Protein AF-A0A6L3EK97-F1 (afdb_monomer_lite)

Sequence (74 aa):
NNEYSIKDVTNNEVVTRLNASAASVYALCDGRRSIEEVVDLLVERFPGDASAIRAQVPKTIKALEDRGFLRRQV

pLDDT: mean 79.52, std 13.93, range [41.03, 92.44]

Foldseek 3Di:
DDDDDDDPPPDPDDDDDDDPVLVLLLVVPPQPDDLVRSLVVVCVVPVVCSVVSVVVSVVSVVVCVVVVNDDHDD

Structure (mmCIF, N/CA/C/O backbone):
data_AF-A0A6L3EK97-F1
#
_entry.id   AF-A0A6L3EK97-F1
#
loop_
_atom_site.group_PDB
_atom_site.id
_atom_site.type_symbol
_atom_site.label_atom_id
_atom_site.label_alt_id
_atom_site.label_comp_id
_atom_site.label_asym_id
_atom_site.label_entity_id
_atom_site.label_seq_id
_atom_site.pdbx_PDB_ins_code
_atom_site.Cartn_x
_atom_site.Cartn_y
_atom_site.Cartn_z
_atom_site.occupancy
_atom_site.B_iso_or_equiv
_atom_site.auth_seq_id
_atom_site.auth_comp_id
_atom_site.auth_asym_id
_atom_site.auth_atom_id
_atom_site.pdbx_PDB_model_num
ATOM 1 N N . ASN A 1 1 ? 24.002 -0.396 5.114 1.00 41.97 1 ASN A N 1
ATOM 2 C CA . ASN A 1 1 ? 24.536 -0.365 3.737 1.00 41.97 1 ASN A CA 1
ATOM 3 C C . ASN A 1 1 ? 25.017 -1.748 3.345 1.00 41.97 1 ASN A C 1
ATOM 5 O O . ASN A 1 1 ? 26.176 -2.048 3.569 1.00 41.97 1 ASN A O 1
ATOM 9 N N . ASN A 1 2 ? 24.112 -2.602 2.865 1.00 41.03 2 ASN A N 1
ATOM 10 C CA . ASN A 1 2 ? 24.460 -3.763 2.040 1.00 41.03 2 ASN A CA 1
ATOM 11 C C . ASN A 1 2 ? 23.173 -4.294 1.396 1.00 41.03 2 ASN A C 1
ATOM 13 O O . ASN A 1 2 ? 22.471 -5.133 1.957 1.00 41.03 2 ASN A O 1
ATOM 17 N N . GLU A 1 3 ? 22.819 -3.725 0.246 1.00 47.50 3 GLU A N 1
ATOM 18 C CA . GLU A 1 3 ? 21.808 -4.294 -0.642 1.00 47.50 3 GLU A CA 1
ATOM 19 C C . GLU A 1 3 ? 22.495 -5.371 -1.484 1.00 47.50 3 GLU A C 1
ATOM 21 O O . GLU A 1 3 ? 23.263 -5.075 -2.398 1.00 47.50 3 GLU A O 1
ATOM 26 N N . TYR A 1 4 ? 22.268 -6.636 -1.140 1.00 51.22 4 TYR A N 1
ATOM 27 C CA . TYR A 1 4 ? 22.701 -7.758 -1.965 1.00 51.22 4 TYR A CA 1
ATOM 28 C C . TYR A 1 4 ? 21.751 -7.872 -3.160 1.00 51.22 4 TYR A C 1
ATOM 30 O O . TYR A 1 4 ? 20.617 -8.323 -3.019 1.00 51.22 4 TYR A O 1
ATOM 38 N N . SER A 1 5 ? 22.210 -7.439 -4.334 1.00 53.91 5 SER A N 1
ATOM 39 C CA . SER A 1 5 ? 21.533 -7.700 -5.607 1.00 53.91 5 SER A CA 1
ATOM 40 C C . SER A 1 5 ? 21.959 -9.074 -6.117 1.00 53.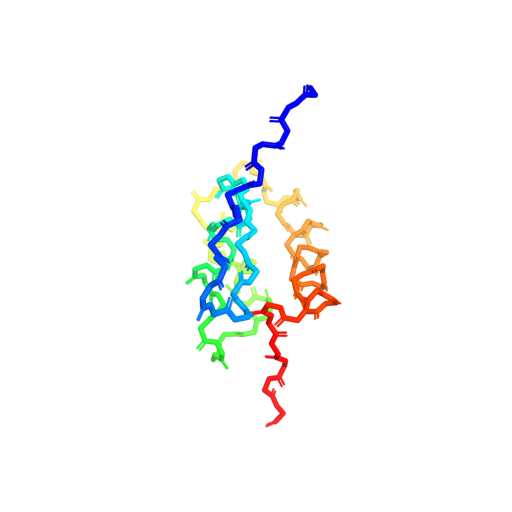91 5 SER A C 1
ATOM 42 O O . SER A 1 5 ? 23.108 -9.257 -6.521 1.00 53.91 5 SER A O 1
ATOM 44 N N . ILE A 1 6 ? 21.047 -10.044 -6.085 1.00 59.91 6 ILE A N 1
ATOM 45 C CA . ILE A 1 6 ? 21.229 -11.316 -6.788 1.00 59.91 6 ILE A CA 1
ATOM 46 C C . ILE A 1 6 ? 21.098 -11.013 -8.283 1.00 59.91 6 ILE A C 1
ATOM 48 O O . ILE A 1 6 ? 20.035 -10.602 -8.739 1.00 59.91 6 ILE A O 1
ATOM 52 N N . LYS A 1 7 ? 22.195 -11.156 -9.033 1.00 52.97 7 LYS A N 1
ATOM 53 C CA . LYS A 1 7 ? 22.186 -11.092 -10.498 1.00 52.97 7 LYS A CA 1
ATOM 54 C C . LYS A 1 7 ? 21.931 -12.499 -11.031 1.00 52.97 7 LYS A C 1
ATOM 56 O O . LYS A 1 7 ? 22.881 -13.259 -11.197 1.00 52.97 7 LYS A O 1
ATOM 61 N N . ASP A 1 8 ? 20.669 -12.840 -11.268 1.00 54.16 8 ASP A N 1
ATOM 62 C CA . ASP A 1 8 ? 20.350 -13.933 -12.186 1.00 54.16 8 ASP A CA 1
ATOM 63 C C . ASP A 1 8 ? 20.561 -13.412 -13.616 1.00 54.16 8 ASP A C 1
ATOM 65 O O . ASP A 1 8 ? 20.061 -12.345 -13.973 1.00 54.16 8 ASP A O 1
ATOM 69 N N . VAL A 1 9 ? 21.405 -14.088 -14.397 1.00 59.72 9 VAL A N 1
ATOM 70 C CA . VAL A 1 9 ? 21.914 -13.600 -15.696 1.00 59.72 9 VAL A CA 1
ATOM 71 C C . VAL A 1 9 ? 21.155 -14.240 -16.866 1.00 59.72 9 VAL A C 1
ATOM 73 O O . VAL A 1 9 ? 21.683 -14.340 -17.971 1.00 59.72 9 VAL A O 1
ATOM 76 N N . THR A 1 10 ? 19.917 -14.687 -16.640 1.00 58.62 10 THR A N 1
ATOM 77 C CA . THR A 1 10 ? 19.187 -15.497 -17.632 1.00 58.62 10 THR A CA 1
ATOM 78 C C . THR A 1 10 ? 17.746 -15.080 -17.909 1.00 58.62 10 THR A C 1
ATOM 80 O O . THR A 1 10 ? 17.137 -15.611 -18.831 1.00 58.62 10 THR A O 1
ATOM 83 N N . ASN A 1 11 ? 17.226 -14.059 -17.232 1.00 53.12 11 ASN A N 1
ATOM 84 C CA . ASN A 1 11 ? 15.980 -13.388 -17.598 1.00 53.12 11 ASN A CA 1
ATOM 85 C C . ASN A 1 11 ? 16.076 -11.910 -17.212 1.00 53.12 11 ASN A C 1
ATOM 87 O O . ASN A 1 11 ? 16.775 -11.553 -16.268 1.00 53.12 11 ASN A O 1
ATOM 91 N N . ASN A 1 12 ? 15.385 -11.026 -17.930 1.00 53.81 12 ASN A N 1
ATOM 92 C CA . ASN A 1 12 ? 15.365 -9.582 -17.663 1.00 53.81 12 ASN A CA 1
ATOM 93 C C . ASN A 1 12 ? 14.507 -9.246 -16.417 1.00 53.81 12 ASN A C 1
ATOM 95 O O . ASN A 1 12 ? 13.654 -8.359 -16.449 1.00 53.81 12 ASN A O 1
ATOM 99 N N . GLU A 1 13 ? 14.680 -10.015 -15.343 1.00 61.34 13 GLU A N 1
ATOM 100 C CA . GLU A 1 13 ? 13.897 -9.985 -14.115 1.00 61.34 13 GLU A CA 1
ATOM 101 C C . GLU A 1 13 ? 14.583 -9.086 -13.083 1.00 61.34 13 GLU A C 1
ATOM 103 O O . GLU A 1 13 ? 15.662 -9.376 -12.569 1.00 61.34 13 GLU A O 1
ATOM 108 N N . VAL A 1 14 ? 13.945 -7.957 -12.772 1.00 66.06 14 VAL A N 1
ATOM 109 C CA . VAL A 1 14 ? 14.399 -7.037 -11.725 1.00 66.06 14 VAL A CA 1
ATOM 110 C C . VAL A 1 14 ? 13.744 -7.438 -10.406 1.00 66.06 14 VAL A C 1
ATOM 112 O O . VAL A 1 14 ? 12.546 -7.236 -10.210 1.00 66.06 14 VAL A O 1
ATOM 115 N N . VAL A 1 15 ? 14.533 -7.975 -9.475 1.00 70.50 15 VAL A N 1
ATOM 116 C CA . VAL A 1 15 ? 14.061 -8.323 -8.126 1.00 70.50 15 VAL A CA 1
ATOM 117 C C . VAL A 1 15 ? 14.173 -7.102 -7.211 1.00 70.50 15 VAL A C 1
ATOM 119 O O . VAL A 1 15 ? 15.264 -6.589 -6.983 1.00 70.50 15 VAL A O 1
ATOM 122 N N . THR A 1 16 ? 13.046 -6.632 -6.663 1.00 75.38 16 THR A N 1
ATOM 123 C CA . THR A 1 16 ? 13.005 -5.508 -5.708 1.00 75.38 16 THR A CA 1
ATOM 124 C C . THR A 1 16 ? 12.517 -5.963 -4.343 1.00 75.38 16 THR A C 1
ATOM 126 O O . THR A 1 16 ? 11.478 -6.609 -4.217 1.00 75.38 16 THR A O 1
ATOM 129 N N . ARG A 1 17 ? 13.254 -5.591 -3.294 1.00 78.81 17 ARG A N 1
ATOM 130 C CA . ARG A 1 17 ? 12.901 -5.924 -1.914 1.00 78.81 17 ARG A CA 1
ATOM 131 C C . ARG A 1 17 ? 11.917 -4.898 -1.351 1.00 78.81 17 ARG A C 1
ATOM 133 O O . ARG A 1 17 ? 12.251 -3.724 -1.209 1.00 78.81 17 ARG A O 1
ATOM 140 N N . LEU A 1 18 ? 10.718 -5.351 -0.991 1.00 77.62 18 LEU A N 1
ATOM 141 C CA . LEU A 1 18 ? 9.727 -4.548 -0.272 1.00 77.62 18 LEU A CA 1
ATOM 142 C C . LEU A 1 18 ? 9.887 -4.732 1.242 1.00 77.62 18 LEU A C 1
ATOM 144 O O . LEU A 1 18 ? 10.212 -5.820 1.719 1.00 77.62 18 LEU A O 1
ATOM 148 N N . ASN A 1 19 ? 9.654 -3.664 2.007 1.00 78.69 19 ASN A N 1
ATOM 149 C CA . ASN A 1 19 ? 9.470 -3.784 3.453 1.00 78.69 19 ASN A CA 1
ATOM 150 C C . ASN A 1 19 ? 8.064 -4.341 3.761 1.00 78.69 19 ASN A C 1
ATOM 152 O O . ASN A 1 19 ? 7.211 -4.416 2.877 1.00 78.69 19 ASN A O 1
ATOM 156 N N . ALA A 1 20 ? 7.819 -4.740 5.013 1.00 79.44 20 ALA A N 1
ATOM 157 C CA . ALA A 1 20 ? 6.581 -5.425 5.393 1.00 79.44 20 ALA A CA 1
ATOM 158 C C . ALA A 1 20 ? 5.307 -4.623 5.060 1.00 79.44 20 ALA A C 1
ATOM 160 O O . ALA A 1 20 ? 4.339 -5.191 4.565 1.00 79.44 20 ALA A O 1
ATOM 161 N N . SER A 1 21 ? 5.310 -3.303 5.270 1.00 79.75 21 SER A N 1
ATOM 162 C CA . SER A 1 21 ? 4.153 -2.454 4.965 1.00 79.75 21 SER A CA 1
ATOM 163 C C . SER A 1 21 ? 3.928 -2.292 3.461 1.00 79.75 21 SER A C 1
ATOM 165 O O . SER A 1 21 ? 2.795 -2.416 3.001 1.00 79.75 21 SER A O 1
ATOM 167 N N . ALA A 1 22 ? 4.986 -2.084 2.674 1.00 76.50 22 ALA A N 1
ATOM 168 C CA . ALA A 1 22 ? 4.879 -1.998 1.219 1.00 76.50 22 ALA A CA 1
ATOM 169 C C . ALA A 1 22 ? 4.443 -3.330 0.587 1.00 76.50 22 ALA A C 1
ATOM 171 O O . ALA A 1 22 ? 3.688 -3.317 -0.382 1.00 76.50 22 ALA A O 1
ATOM 172 N N . ALA A 1 23 ? 4.862 -4.467 1.151 1.00 82.19 23 ALA A N 1
ATOM 173 C CA . ALA A 1 23 ? 4.408 -5.788 0.720 1.00 82.19 23 ALA A CA 1
ATOM 174 C C . ALA A 1 23 ? 2.903 -5.983 0.967 1.00 82.19 23 ALA A C 1
ATOM 176 O O . ALA A 1 23 ? 2.199 -6.460 0.080 1.00 82.19 23 ALA A O 1
ATOM 177 N N . SER A 1 24 ? 2.395 -5.550 2.127 1.00 83.88 24 SER A N 1
ATOM 178 C CA . SER A 1 24 ? 0.957 -5.581 2.420 1.00 83.88 24 SER A CA 1
ATOM 179 C C . SER A 1 24 ? 0.154 -4.705 1.459 1.00 83.88 24 SER A C 1
ATOM 181 O O . SER A 1 24 ? -0.871 -5.150 0.960 1.00 83.88 24 SER A O 1
ATOM 183 N N . VAL A 1 25 ? 0.627 -3.491 1.149 1.00 84.25 25 VAL A N 1
ATOM 184 C CA . VAL A 1 25 ? -0.025 -2.619 0.154 1.00 84.25 25 VAL A CA 1
ATOM 185 C C . VAL A 1 25 ? -0.042 -3.290 -1.221 1.00 84.25 25 VAL A C 1
ATOM 187 O O . VAL A 1 25 ? -1.097 -3.380 -1.838 1.00 84.25 25 VAL A O 1
ATOM 190 N N . TYR A 1 26 ? 1.098 -3.818 -1.677 1.00 82.69 26 TYR A N 1
ATOM 191 C CA . TYR A 1 26 ? 1.202 -4.491 -2.973 1.00 82.69 26 TYR A CA 1
ATOM 192 C C . TYR A 1 26 ? 0.259 -5.699 -3.084 1.00 82.69 26 TYR A C 1
ATOM 194 O O . TYR A 1 26 ? -0.413 -5.855 -4.097 1.00 82.69 26 TYR A O 1
ATOM 202 N N . ALA A 1 27 ? 0.132 -6.505 -2.025 1.00 84.75 27 ALA A N 1
ATOM 203 C CA . ALA A 1 27 ? -0.781 -7.649 -1.990 1.00 84.75 27 ALA A CA 1
ATOM 204 C C . ALA A 1 27 ? -2.271 -7.259 -2.084 1.00 84.75 27 ALA A C 1
ATOM 206 O O . ALA A 1 27 ? -3.106 -8.083 -2.458 1.00 84.75 27 ALA A O 1
ATOM 207 N N . LEU A 1 28 ? -2.620 -6.015 -1.740 1.00 85.00 28 LEU A N 1
ATOM 208 C CA . LEU A 1 28 ? -3.981 -5.491 -1.864 1.00 85.00 28 LEU A CA 1
ATOM 209 C C . LEU A 1 28 ? -4.245 -4.851 -3.238 1.00 85.00 28 LEU A C 1
ATOM 211 O O . LEU A 1 28 ? -5.403 -4.671 -3.606 1.00 85.00 28 LEU A O 1
ATOM 215 N N . CYS A 1 29 ? -3.203 -4.541 -4.010 1.00 86.50 29 CYS A N 1
ATOM 216 C CA . CYS A 1 29 ? -3.319 -4.017 -5.368 1.00 86.50 29 CYS A CA 1
ATOM 217 C C . CYS A 1 29 ? -3.531 -5.162 -6.375 1.00 86.50 29 CYS A C 1
ATOM 219 O O . CYS A 1 29 ? -2.611 -5.577 -7.072 1.00 86.50 29 CYS A O 1
ATOM 221 N N . ASP A 1 30 ? -4.763 -5.661 -6.468 1.00 82.56 30 ASP A N 1
ATOM 222 C CA . ASP A 1 30 ? -5.170 -6.761 -7.361 1.00 82.56 30 ASP A CA 1
ATOM 223 C C . ASP A 1 30 ? -5.701 -6.308 -8.736 1.00 82.56 30 ASP A C 1
ATOM 225 O O . ASP A 1 30 ? -6.255 -7.107 -9.493 1.00 82.56 30 ASP A O 1
ATOM 229 N N . GLY A 1 31 ? -5.562 -5.018 -9.049 1.00 82.44 31 GLY A N 1
ATOM 230 C CA . GLY A 1 31 ? -6.070 -4.402 -10.278 1.00 82.44 31 GLY A CA 1
ATOM 231 C C . GLY A 1 31 ? -7.564 -4.061 -10.254 1.00 82.44 31 GLY A C 1
ATOM 232 O O . GLY A 1 31 ? -8.048 -3.412 -11.177 1.00 82.44 31 GLY A O 1
ATOM 233 N N . ARG A 1 32 ? -8.302 -4.446 -9.205 1.00 86.25 32 ARG A N 1
ATOM 234 C CA . ARG A 1 32 ? -9.748 -4.188 -9.084 1.00 86.25 32 ARG A CA 1
ATOM 235 C C . ARG A 1 32 ? -10.072 -3.145 -8.030 1.00 86.25 32 ARG A C 1
ATOM 237 O O . ARG A 1 32 ? -11.024 -2.394 -8.204 1.00 86.25 32 ARG A O 1
ATOM 244 N N . ARG A 1 33 ? -9.292 -3.111 -6.951 1.00 86.19 33 ARG A N 1
ATOM 245 C CA . ARG A 1 33 ? -9.490 -2.171 -5.847 1.00 86.19 33 ARG A CA 1
ATOM 246 C C . ARG A 1 33 ? -8.939 -0.786 -6.167 1.00 86.19 33 ARG A C 1
ATOM 248 O O . ARG A 1 33 ? -7.820 -0.632 -6.659 1.00 86.19 33 ARG A O 1
ATOM 255 N N . SER A 1 34 ? -9.728 0.222 -5.829 1.00 89.25 34 SER A N 1
ATOM 256 C CA . SER A 1 34 ? -9.318 1.619 -5.797 1.00 89.25 34 SER A CA 1
ATOM 257 C C . SER A 1 34 ? -8.330 1.881 -4.655 1.00 89.25 34 SER A C 1
ATOM 259 O O . SER A 1 34 ? -8.203 1.109 -3.703 1.00 89.25 34 SER A O 1
ATOM 261 N N . ILE A 1 35 ? -7.626 3.012 -4.732 1.00 89.19 35 ILE A N 1
ATOM 262 C CA . ILE A 1 35 ? -6.699 3.436 -3.673 1.00 89.19 35 ILE A CA 1
ATOM 263 C C . ILE A 1 35 ? -7.441 3.628 -2.341 1.00 89.19 35 ILE A C 1
ATOM 265 O O . ILE A 1 35 ? -6.900 3.281 -1.294 1.00 89.19 35 ILE A O 1
ATOM 269 N N . GLU A 1 36 ? -8.668 4.150 -2.381 1.00 90.12 36 GLU A N 1
ATOM 270 C CA . GLU A 1 36 ? -9.503 4.382 -1.197 1.00 90.12 36 GLU A CA 1
ATOM 271 C C . GLU A 1 36 ? -9.874 3.063 -0.513 1.00 90.12 36 GLU A C 1
ATOM 273 O O . GLU A 1 36 ? -9.642 2.917 0.684 1.00 90.12 36 GLU A O 1
ATOM 278 N N . GLU A 1 37 ? -10.299 2.050 -1.274 1.00 90.38 37 GLU A N 1
ATOM 279 C CA . GLU A 1 37 ? -10.596 0.720 -0.724 1.00 90.38 37 GLU A CA 1
ATOM 280 C C . GLU A 1 37 ? -9.358 0.058 -0.101 1.00 90.38 37 GLU A C 1
ATOM 282 O O . GLU A 1 37 ? -9.445 -0.569 0.954 1.00 90.38 37 GLU A O 1
ATOM 287 N N . VAL A 1 38 ? -8.178 0.208 -0.718 1.00 89.94 38 VAL A N 1
ATOM 288 C CA . VAL A 1 38 ? -6.920 -0.305 -0.144 1.00 89.94 38 VAL A CA 1
ATOM 289 C C . VAL A 1 38 ? -6.590 0.398 1.175 1.00 89.94 38 VAL A C 1
ATOM 291 O O . VAL A 1 38 ? -6.155 -0.252 2.127 1.00 89.94 38 VAL A O 1
ATOM 294 N N . VAL A 1 39 ? -6.794 1.715 1.243 1.00 92.44 39 VAL A N 1
ATOM 295 C CA . VAL A 1 39 ? -6.595 2.500 2.466 1.00 92.44 39 VAL A CA 1
ATOM 296 C C . VAL A 1 39 ? -7.554 2.0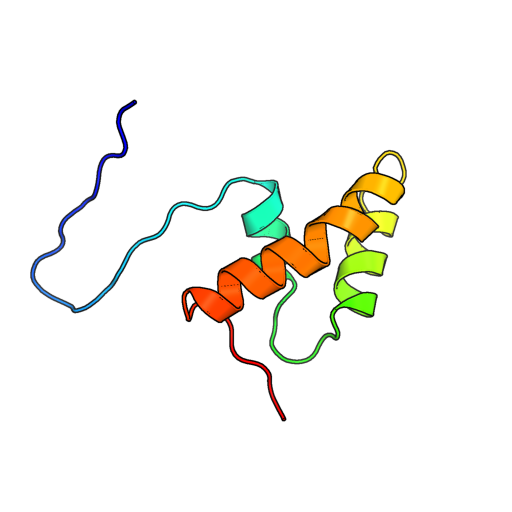40 3.557 1.00 92.44 39 VAL A C 1
ATOM 298 O O . VAL A 1 39 ? -7.097 1.764 4.664 1.00 92.44 39 VAL A O 1
ATOM 301 N N . ASP A 1 40 ? -8.842 1.910 3.257 1.00 92.31 40 ASP A N 1
ATOM 302 C CA . ASP A 1 40 ? -9.853 1.543 4.247 1.00 92.31 40 ASP A CA 1
ATOM 303 C C . ASP A 1 40 ? -9.604 0.149 4.829 1.00 92.31 40 ASP A C 1
ATOM 305 O O . ASP A 1 40 ? -9.602 -0.009 6.050 1.00 92.31 40 ASP A O 1
ATOM 309 N N . LEU A 1 41 ? -9.251 -0.831 3.990 1.00 91.25 41 LEU A N 1
ATOM 310 C CA . LEU A 1 41 ? -8.873 -2.176 4.442 1.00 91.25 41 LEU A CA 1
ATOM 311 C C . LEU A 1 41 ? -7.653 -2.163 5.377 1.00 91.25 41 LEU A C 1
ATOM 313 O O . LEU A 1 41 ? -7.583 -2.923 6.346 1.00 91.25 41 LEU A O 1
ATOM 317 N N . LEU A 1 42 ? -6.669 -1.302 5.104 1.00 89.38 42 LEU A N 1
ATOM 318 C CA . LEU A 1 42 ? -5.487 -1.170 5.957 1.00 89.38 42 LEU A CA 1
ATOM 319 C C . LEU A 1 42 ? -5.809 -0.454 7.270 1.00 89.38 42 LEU A C 1
ATOM 321 O O . LEU A 1 42 ? -5.297 -0.859 8.312 1.00 89.38 42 LEU A O 1
ATOM 325 N N . VAL A 1 43 ? -6.661 0.572 7.242 1.00 92.19 43 VAL A N 1
ATOM 326 C CA . VAL A 1 43 ? -7.119 1.272 8.450 1.00 92.19 43 VAL A CA 1
ATOM 327 C C . VAL A 1 43 ? -7.945 0.345 9.338 1.00 92.19 43 VAL A C 1
ATOM 329 O O . VAL A 1 43 ? -7.748 0.343 10.550 1.00 92.19 43 VAL A O 1
ATOM 332 N N . GLU A 1 44 ? -8.821 -0.477 8.760 1.00 90.62 44 GLU A N 1
ATOM 333 C CA . GLU A 1 44 ? -9.593 -1.478 9.502 1.00 90.62 44 GLU A CA 1
ATOM 334 C C . GLU A 1 44 ? -8.669 -2.494 10.185 1.00 90.62 44 GLU A C 1
ATOM 336 O O . GLU A 1 44 ? -8.866 -2.855 11.348 1.00 90.62 44 GLU A O 1
ATOM 341 N N . ARG A 1 45 ? -7.606 -2.917 9.492 1.00 88.00 45 ARG A N 1
ATOM 342 C CA . ARG A 1 45 ? -6.632 -3.865 10.037 1.00 88.00 45 ARG A CA 1
ATOM 343 C C . ARG A 1 45 ? -5.711 -3.250 11.098 1.00 88.00 45 ARG A C 1
ATOM 345 O O . ARG A 1 45 ? -5.274 -3.971 11.996 1.00 88.00 45 ARG A O 1
ATOM 352 N N . PHE A 1 46 ? -5.415 -1.955 10.994 1.00 86.38 46 PHE A N 1
ATOM 353 C CA . PHE A 1 46 ? -4.474 -1.225 11.849 1.00 86.38 46 PHE A CA 1
ATOM 354 C C . PHE A 1 46 ? -5.052 0.139 12.283 1.00 86.38 46 PHE A C 1
ATOM 356 O O . PHE A 1 46 ? -4.553 1.195 11.879 1.00 86.38 46 PHE A O 1
ATOM 363 N N . PRO A 1 47 ? -6.088 0.157 13.142 1.00 83.38 47 PRO A N 1
ATOM 364 C CA . PRO A 1 47 ? -6.818 1.384 13.469 1.00 83.38 47 PRO A CA 1
ATOM 365 C C . PRO A 1 47 ? -5.964 2.440 14.187 1.00 83.38 47 PRO A C 1
ATOM 367 O O . PRO A 1 47 ? -6.220 3.635 14.046 1.00 83.38 47 PRO A O 1
ATOM 370 N N . GLY A 1 48 ? -4.918 2.024 14.912 1.00 89.38 48 GLY A N 1
ATOM 371 C CA . GLY A 1 48 ? -3.988 2.933 15.594 1.00 89.38 48 GLY A CA 1
ATOM 372 C C . GLY A 1 48 ? -3.144 3.798 14.650 1.00 89.38 48 GLY A C 1
ATOM 373 O O . GLY A 1 48 ? -2.705 4.874 15.044 1.00 89.38 48 GLY A O 1
ATOM 374 N N . ASP A 1 49 ? -2.982 3.378 13.393 1.00 90.75 49 ASP A N 1
ATOM 375 C CA . ASP A 1 49 ? -2.110 4.031 12.411 1.00 90.75 49 ASP A CA 1
ATOM 376 C C . ASP A 1 49 ? -2.897 4.741 11.299 1.00 90.75 49 ASP A C 1
ATOM 378 O O . ASP A 1 49 ? -2.332 5.136 10.278 1.00 90.75 49 ASP A O 1
ATOM 382 N N . ALA A 1 50 ? -4.206 4.944 11.482 1.00 87.56 50 ALA A N 1
ATOM 383 C CA . ALA A 1 50 ? -5.110 5.382 10.419 1.00 87.56 50 ALA A CA 1
ATOM 384 C C . ALA A 1 50 ? -4.653 6.655 9.680 1.00 87.56 50 ALA A C 1
ATOM 386 O O . ALA A 1 50 ? -4.748 6.748 8.456 1.00 87.56 50 ALA A O 1
ATOM 387 N N . SER A 1 51 ? -4.131 7.637 10.420 1.00 90.50 51 SER A N 1
ATOM 388 C CA . SER A 1 51 ? -3.615 8.888 9.848 1.00 90.50 51 SER A CA 1
ATOM 389 C C . SER A 1 51 ? -2.354 8.657 9.004 1.00 90.50 51 SER A C 1
ATOM 391 O O . SER A 1 51 ? -2.238 9.165 7.887 1.00 90.50 51 SER A O 1
ATOM 393 N N . ALA A 1 52 ? -1.433 7.823 9.497 1.00 90.38 52 ALA A N 1
ATOM 394 C CA . ALA A 1 52 ? -0.211 7.472 8.781 1.00 90.38 52 ALA A CA 1
ATOM 395 C C . ALA A 1 52 ? -0.515 6.656 7.514 1.00 90.38 52 ALA A C 1
ATOM 397 O O . ALA A 1 52 ? 0.056 6.928 6.458 1.00 90.38 52 ALA A O 1
ATOM 398 N N . ILE A 1 53 ? -1.456 5.711 7.588 1.00 91.19 53 ILE A N 1
ATOM 399 C CA . ILE A 1 53 ? -1.893 4.878 6.457 1.00 91.19 53 ILE A CA 1
ATOM 400 C C . ILE A 1 53 ? -2.470 5.749 5.340 1.00 91.19 53 ILE A C 1
ATOM 402 O O . ILE A 1 53 ? -1.999 5.674 4.204 1.00 91.19 53 ILE A O 1
ATOM 406 N N . ARG A 1 54 ? -3.412 6.643 5.669 1.0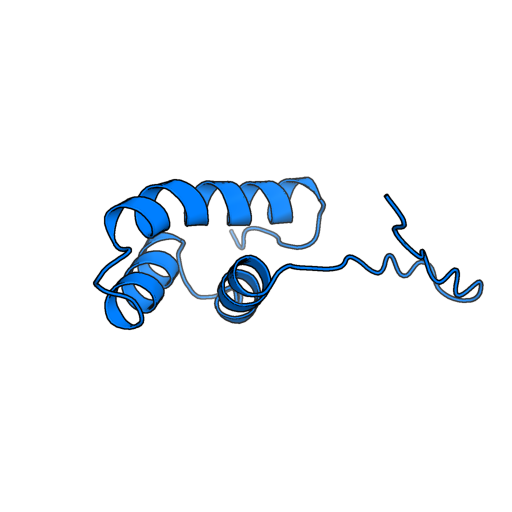0 92.31 54 ARG A N 1
ATOM 407 C CA . ARG A 1 54 ? -4.017 7.576 4.702 1.00 92.31 54 ARG A CA 1
ATOM 408 C C . ARG A 1 54 ? -2.982 8.467 4.013 1.00 92.31 54 ARG A C 1
ATOM 410 O O . ARG A 1 54 ? -3.113 8.750 2.826 1.00 92.31 54 ARG A O 1
ATOM 417 N N . ALA A 1 55 ? -1.937 8.882 4.729 1.00 92.06 55 ALA A N 1
ATOM 418 C CA . ALA A 1 55 ? -0.880 9.721 4.171 1.00 92.06 55 ALA A CA 1
ATOM 419 C C . ALA A 1 55 ? 0.151 8.945 3.328 1.00 92.06 55 ALA A C 1
ATOM 421 O O . ALA A 1 55 ? 0.725 9.506 2.389 1.00 92.06 55 ALA A O 1
ATOM 422 N N . GLN A 1 56 ? 0.431 7.686 3.680 1.00 90.69 56 GLN A N 1
ATOM 423 C CA . GLN A 1 56 ? 1.556 6.929 3.128 1.00 90.69 56 GLN A CA 1
ATOM 424 C C . GLN A 1 56 ? 1.159 6.005 1.976 1.00 90.69 56 GLN A C 1
ATOM 426 O O . GLN A 1 56 ? 1.896 5.920 0.994 1.00 90.69 56 GLN A O 1
ATOM 431 N N . VAL A 1 57 ? -0.001 5.349 2.052 1.00 91.44 57 VAL A N 1
ATOM 432 C CA . VAL A 1 57 ? -0.437 4.363 1.049 1.00 91.44 57 VAL A CA 1
ATOM 433 C C . VAL A 1 57 ? -0.509 4.952 -0.367 1.00 91.44 57 VAL A C 1
ATOM 435 O O . VAL A 1 57 ? 0.089 4.352 -1.264 1.00 91.44 57 VAL A O 1
ATOM 438 N N . PRO A 1 58 ? -1.099 6.144 -0.605 1.00 91.56 58 PRO A N 1
ATOM 439 C CA . PRO A 1 58 ? -1.117 6.731 -1.946 1.00 91.56 58 PRO A CA 1
ATOM 440 C C . PRO A 1 58 ? 0.291 6.991 -2.502 1.00 91.56 58 PRO A C 1
ATOM 442 O O . PRO A 1 58 ? 0.550 6.779 -3.686 1.00 91.56 58 PRO A O 1
ATOM 445 N N . LYS A 1 59 ? 1.236 7.398 -1.642 1.00 91.56 59 LYS A N 1
ATOM 446 C CA . LYS A 1 59 ? 2.638 7.631 -2.029 1.00 91.56 59 LYS A CA 1
ATOM 447 C C . LYS A 1 59 ? 3.345 6.327 -2.378 1.00 91.56 59 LYS A C 1
ATOM 449 O O . LYS A 1 59 ? 4.113 6.290 -3.334 1.00 91.56 59 LYS A O 1
ATOM 454 N N . THR A 1 60 ? 3.088 5.262 -1.620 1.00 88.81 60 THR A N 1
ATOM 455 C CA . THR A 1 60 ? 3.640 3.932 -1.894 1.00 88.81 60 THR A CA 1
ATOM 456 C C . THR A 1 60 ? 3.120 3.384 -3.218 1.00 88.81 60 THR A C 1
ATOM 458 O O . THR A 1 60 ? 3.927 2.932 -4.024 1.00 88.81 60 THR A O 1
ATOM 461 N N . ILE A 1 61 ? 1.814 3.485 -3.482 1.00 88.94 61 ILE A N 1
ATOM 462 C CA . ILE A 1 61 ? 1.222 3.060 -4.760 1.00 88.94 61 ILE A CA 1
ATOM 463 C C . ILE A 1 61 ? 1.837 3.850 -5.916 1.00 88.94 61 ILE A C 1
ATOM 465 O O . ILE A 1 61 ? 2.308 3.244 -6.874 1.00 88.94 61 ILE A O 1
ATOM 469 N N . LYS A 1 62 ? 1.950 5.177 -5.787 1.00 89.44 62 LYS A N 1
ATOM 470 C CA . LYS A 1 62 ? 2.617 6.002 -6.798 1.00 89.44 62 LYS A CA 1
ATOM 471 C C . LYS A 1 62 ? 4.075 5.587 -7.029 1.00 89.44 62 LYS A C 1
ATOM 473 O O . LYS A 1 62 ? 4.501 5.474 -8.170 1.00 89.44 62 LYS A O 1
ATOM 478 N N . ALA A 1 63 ? 4.841 5.318 -5.972 1.00 87.56 63 ALA A N 1
ATOM 479 C CA . ALA A 1 63 ? 6.228 4.870 -6.108 1.00 87.56 63 ALA A CA 1
ATOM 480 C C . ALA A 1 63 ? 6.344 3.496 -6.793 1.00 87.56 63 ALA A C 1
ATOM 482 O O . ALA A 1 63 ? 7.333 3.232 -7.473 1.00 87.56 63 ALA A O 1
ATOM 483 N N . LEU A 1 64 ? 5.352 2.620 -6.615 1.00 85.56 64 LEU A N 1
ATOM 484 C CA . LEU A 1 64 ? 5.270 1.338 -7.313 1.00 85.56 64 LEU A CA 1
ATOM 485 C C . LEU A 1 64 ? 4.862 1.517 -8.785 1.00 85.56 64 LEU A C 1
ATOM 487 O O . LEU A 1 64 ? 5.444 0.854 -9.642 1.00 85.56 64 LEU A O 1
ATOM 491 N N . GLU A 1 65 ? 3.935 2.431 -9.092 1.00 89.19 65 GLU A N 1
ATOM 492 C CA . GLU A 1 65 ? 3.588 2.827 -10.469 1.00 89.19 65 GLU A CA 1
ATOM 493 C C . GLU A 1 65 ? 4.806 3.418 -11.201 1.00 89.19 65 GLU A C 1
ATOM 495 O O . GLU A 1 65 ? 5.164 2.948 -12.279 1.00 89.19 65 GLU A O 1
ATOM 500 N N . ASP A 1 66 ? 5.497 4.389 -10.592 1.00 87.38 66 ASP A N 1
ATOM 501 C CA . ASP A 1 66 ? 6.646 5.092 -11.186 1.00 87.38 66 ASP A CA 1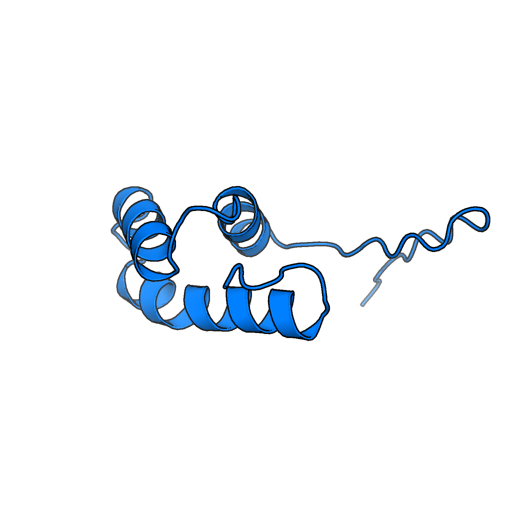
ATOM 502 C C . ASP A 1 66 ? 7.826 4.136 -11.476 1.00 87.38 66 ASP A C 1
ATOM 504 O O . ASP A 1 66 ? 8.636 4.379 -12.369 1.00 87.38 66 ASP A O 1
ATOM 508 N N . ARG A 1 67 ? 7.917 3.022 -10.738 1.00 84.38 67 ARG A N 1
ATOM 509 C CA . ARG A 1 67 ? 8.913 1.956 -10.945 1.00 84.38 67 ARG A CA 1
ATOM 510 C C . ARG A 1 67 ? 8.437 0.840 -11.882 1.00 84.38 67 ARG A C 1
ATOM 512 O O . ARG A 1 67 ? 9.190 -0.095 -12.137 1.00 84.38 67 ARG A O 1
ATOM 519 N N . GLY A 1 68 ? 7.201 0.914 -12.374 1.00 84.69 68 GLY A N 1
ATOM 520 C CA . GLY A 1 68 ? 6.617 -0.065 -13.291 1.00 84.69 68 GLY A CA 1
ATOM 521 C C . GLY A 1 68 ? 6.109 -1.355 -12.637 1.00 84.69 68 GLY A C 1
ATOM 522 O O . GLY A 1 68 ? 5.776 -2.291 -13.361 1.00 84.69 68 GLY A O 1
ATOM 523 N N . PHE A 1 69 ? 6.021 -1.419 -11.302 1.00 82.50 69 PHE A N 1
ATOM 524 C CA . PHE A 1 69 ? 5.488 -2.584 -10.575 1.00 82.50 69 PHE A CA 1
ATOM 525 C C . PHE A 1 69 ? 3.963 -2.644 -10.568 1.00 82.50 69 PHE A C 1
ATOM 527 O O . PHE A 1 69 ? 3.393 -3.722 -10.419 1.00 82.50 69 PHE A O 1
ATOM 534 N N . LEU A 1 70 ? 3.307 -1.492 -10.707 1.00 85.06 70 LEU A N 1
ATOM 535 C CA . LEU A 1 70 ? 1.8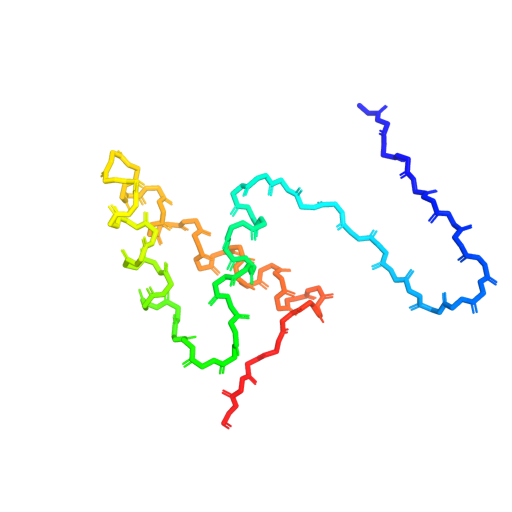60 -1.378 -10.834 1.00 85.06 70 LEU A CA 1
ATOM 536 C C . LEU A 1 70 ? 1.521 -0.621 -12.113 1.00 85.06 70 LEU A C 1
ATOM 538 O O . LEU A 1 70 ? 2.276 0.236 -12.573 1.00 85.06 70 LEU A O 1
ATOM 542 N N . ARG A 1 71 ? 0.355 -0.924 -12.675 1.00 82.75 71 ARG A N 1
ATOM 543 C CA . ARG A 1 71 ? -0.253 -0.133 -13.742 1.00 82.75 71 ARG A CA 1
ATOM 544 C C . ARG A 1 71 ? -1.683 0.175 -13.360 1.00 82.75 71 ARG A C 1
ATOM 546 O O . ARG A 1 71 ? -2.398 -0.698 -12.874 1.00 82.75 71 ARG A O 1
ATOM 553 N N . ARG A 1 72 ? -2.097 1.408 -13.628 1.00 76.12 72 ARG A N 1
ATOM 554 C CA . ARG A 1 72 ? -3.494 1.798 -13.513 1.00 76.12 72 ARG A CA 1
ATOM 555 C C . ARG A 1 72 ? -4.294 1.094 -14.598 1.00 76.12 72 ARG A C 1
ATOM 557 O O . ARG A 1 72 ? -3.970 1.231 -15.777 1.00 76.12 72 ARG A O 1
ATOM 564 N N . GLN A 1 73 ? -5.311 0.341 -14.198 1.00 68.31 73 GLN A N 1
ATOM 565 C CA . GLN A 1 73 ? -6.325 -0.112 -15.139 1.00 68.31 73 GLN A CA 1
ATOM 566 C C . GLN A 1 73 ? -7.242 1.080 -15.439 1.00 68.31 73 GLN A C 1
ATOM 568 O O . GLN A 1 73 ? -7.730 1.725 -14.512 1.00 68.31 73 GLN A O 1
ATOM 573 N N . VAL A 1 74 ? -7.363 1.418 -16.724 1.00 60.66 74 VAL A N 1
ATOM 574 C CA . VAL A 1 74 ? -8.300 2.417 -17.263 1.00 60.66 74 VAL A CA 1
ATOM 575 C C . VAL A 1 74 ? -9.601 1.758 -17.683 1.00 60.66 74 VAL A C 1
ATOM 577 O O . VAL A 1 74 ? -9.538 0.578 -18.103 1.00 60.66 74 VAL A O 1
#

Secondary structure (DSSP, 8-state):
--------SSS-----PPPHHHHHHHHH--SSS-HHHHHHHHHHH-GGGHHHHHHHHHHHHHHHHHTTS-----

Radius of gyration: 14.36 Å; chains: 1; bounding box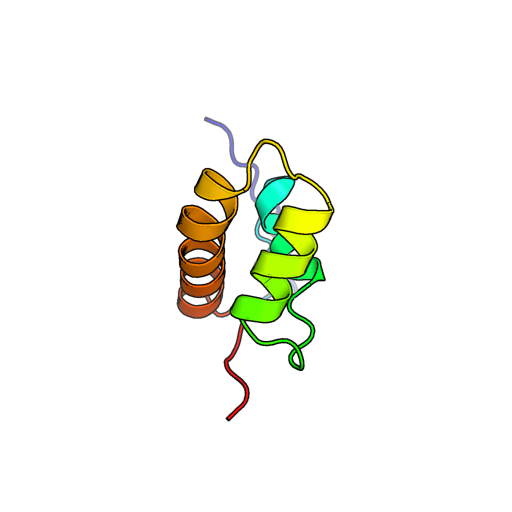: 35×25×33 Å